Protein AF-A0A318A3H1-F1 (afdb_monomer_lite)

Radius of gyration: 13.88 Å; chains: 1; bounding box: 23×56×24 Å

Secondary structure (DSSP, 8-state):
---------------EEEEEEEEE-SSEEEEEETTS-EEEEE-SS---TTPEEETTEEE-------

Structure (mmCIF, N/CA/C/O backbone):
data_AF-A0A318A3H1-F1
#
_entry.id   AF-A0A318A3H1-F1
#
loop_
_atom_site.group_PDB
_atom_site.id
_atom_site.type_symbol
_atom_site.label_atom_id
_atom_site.label_alt_id
_atom_site.label_comp_id
_atom_site.label_asym_id
_atom_si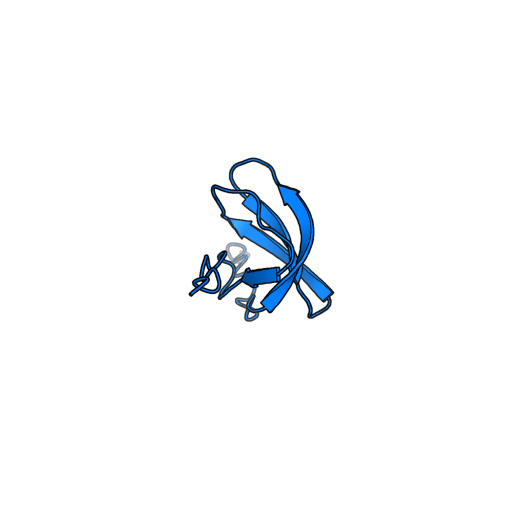te.label_entity_id
_atom_site.label_seq_id
_atom_site.pdbx_PDB_ins_code
_atom_site.Cartn_x
_atom_site.Cartn_y
_atom_site.Cartn_z
_atom_site.occupancy
_atom_site.B_iso_or_equiv
_atom_site.auth_seq_id
_atom_site.auth_comp_id
_atom_site.auth_asym_id
_atom_site.auth_atom_id
_atom_site.pdbx_PDB_model_num
ATOM 1 N N . MET A 1 1 ? -2.682 40.038 -3.088 1.00 39.12 1 MET A N 1
ATOM 2 C CA . MET A 1 1 ? -3.841 39.303 -3.639 1.00 39.12 1 MET A CA 1
ATOM 3 C C . MET A 1 1 ? -3.541 37.811 -3.564 1.00 39.12 1 MET A C 1
ATOM 5 O O . MET A 1 1 ? -2.530 37.391 -4.096 1.00 39.12 1 MET A O 1
ATOM 9 N N . PHE A 1 2 ? -4.372 37.092 -2.802 1.00 45.31 2 PHE A N 1
ATOM 10 C CA . PHE A 1 2 ? -4.501 35.636 -2.619 1.00 45.31 2 PHE A CA 1
ATOM 11 C C . PHE A 1 2 ? -3.233 34.767 -2.535 1.00 45.31 2 PHE A C 1
ATOM 13 O O . PHE A 1 2 ? -2.652 34.357 -3.533 1.00 45.31 2 PHE A O 1
ATOM 20 N N . ASN A 1 3 ? -2.911 34.446 -1.275 1.00 38.41 3 ASN A N 1
ATOM 21 C CA . ASN A 1 3 ? -2.009 33.406 -0.784 1.00 38.41 3 ASN A CA 1
ATOM 22 C C . ASN A 1 3 ? -1.792 32.248 -1.760 1.00 38.41 3 ASN A C 1
ATOM 24 O O . ASN A 1 3 ? -2.733 31.544 -2.139 1.00 38.41 3 ASN A O 1
ATOM 28 N N . THR A 1 4 ? -0.513 31.999 -2.044 1.00 46.16 4 THR A N 1
ATOM 29 C CA . THR A 1 4 ? 0.031 30.729 -2.517 1.00 46.16 4 THR A CA 1
ATOM 30 C C . THR A 1 4 ? -0.717 29.614 -1.806 1.00 46.16 4 THR A C 1
ATOM 32 O O . THR A 1 4 ? -0.690 29.538 -0.576 1.00 46.16 4 THR A O 1
ATOM 35 N N . ARG A 1 5 ? -1.458 28.809 -2.574 1.00 45.22 5 ARG A N 1
ATOM 36 C CA . ARG A 1 5 ? -2.206 27.650 -2.091 1.00 45.22 5 ARG A CA 1
ATOM 37 C C . ARG A 1 5 ? -1.213 26.709 -1.428 1.00 45.22 5 ARG A C 1
ATOM 39 O O . ARG A 1 5 ? -0.675 25.808 -2.061 1.00 45.22 5 ARG A O 1
ATOM 46 N N . ALA A 1 6 ? -0.967 26.935 -0.146 1.00 45.69 6 ALA A N 1
ATOM 47 C CA . ALA A 1 6 ? -0.404 25.959 0.740 1.00 45.69 6 ALA A CA 1
ATOM 48 C C . ALA A 1 6 ? -1.436 24.835 0.780 1.00 45.69 6 ALA A C 1
ATOM 50 O O . ALA A 1 6 ? -2.265 24.754 1.681 1.00 45.69 6 ALA A O 1
ATOM 51 N N . THR A 1 7 ? -1.357 23.920 -0.185 1.00 46.00 7 THR A N 1
ATOM 52 C CA . THR A 1 7 ? -1.754 22.530 0.005 1.00 46.00 7 THR A CA 1
ATOM 53 C C . THR A 1 7 ? -0.772 21.921 1.001 1.00 46.00 7 THR A C 1
ATOM 55 O O . THR A 1 7 ? -0.105 20.924 0.742 1.00 46.00 7 THR A O 1
ATOM 58 N N . LYS A 1 8 ? -0.697 22.531 2.188 1.00 41.75 8 LYS A N 1
ATOM 59 C CA . LYS A 1 8 ? -0.357 21.901 3.444 1.00 41.75 8 LYS A CA 1
ATOM 60 C C . LYS A 1 8 ? -1.543 20.984 3.708 1.00 41.75 8 LYS A C 1
ATOM 62 O O . LYS A 1 8 ? -2.389 21.270 4.547 1.00 41.75 8 LYS A O 1
ATOM 67 N N . LEU A 1 9 ? -1.659 19.945 2.868 1.00 46.97 9 LEU A N 1
ATOM 68 C CA . LEU A 1 9 ? -2.461 18.766 3.128 1.00 46.97 9 LEU A CA 1
ATOM 69 C C . LEU A 1 9 ? -2.106 18.434 4.555 1.00 46.97 9 LEU A C 1
ATOM 71 O O . LEU A 1 9 ? -0.949 18.130 4.852 1.00 46.97 9 LEU A O 1
ATOM 75 N N . MET A 1 10 ? -3.078 18.683 5.423 1.00 44.88 10 MET A N 1
ATOM 76 C CA . MET A 1 10 ? -3.001 18.432 6.838 1.00 44.88 10 MET A CA 1
ATOM 77 C C . MET A 1 10 ? -2.223 17.131 6.989 1.00 44.88 10 MET A C 1
ATOM 79 O O . MET A 1 10 ? -2.619 16.110 6.418 1.00 44.88 10 MET A O 1
ATOM 83 N N . LYS A 1 11 ? -1.085 17.190 7.691 1.00 47.66 11 LYS A N 1
ATOM 84 C CA . LYS A 1 11 ? -0.437 16.027 8.300 1.00 47.66 11 LYS A CA 1
ATOM 85 C C . LYS A 1 11 ? -1.434 15.440 9.316 1.00 47.66 11 LYS A C 1
ATOM 87 O O . LYS A 1 11 ? -1.179 15.409 10.512 1.00 47.66 11 LYS A O 1
ATOM 92 N N . ALA A 1 12 ? -2.631 15.059 8.866 1.00 50.56 12 ALA A N 1
ATOM 93 C CA . ALA A 1 12 ? -3.438 14.072 9.536 1.0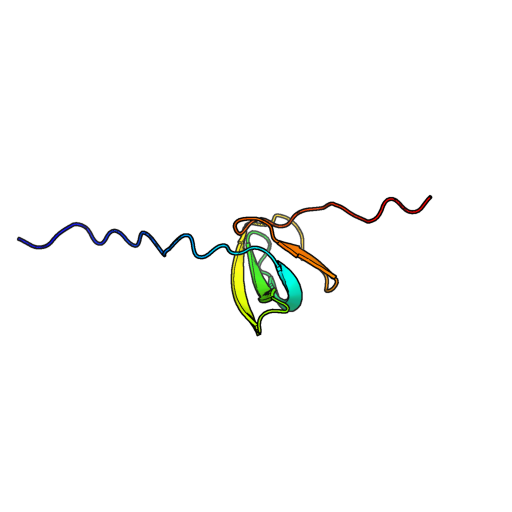0 50.56 12 ALA A CA 1
ATOM 94 C C . ALA A 1 12 ? -2.510 12.872 9.641 1.00 50.56 12 ALA A C 1
ATOM 96 O O . ALA A 1 12 ? -1.821 12.543 8.678 1.00 50.56 12 ALA A O 1
ATOM 97 N N . LYS A 1 13 ? -2.371 12.334 10.842 1.00 58.88 13 LYS A N 1
ATOM 98 C CA . LYS A 1 13 ? -1.459 11.243 11.156 1.00 58.88 13 LYS A CA 1
ATOM 99 C C . LYS A 1 13 ? -1.806 10.060 10.241 1.00 58.88 13 LYS A C 1
ATOM 101 O O . LYS A 1 13 ? -2.683 9.277 10.580 1.00 58.88 13 LYS A O 1
ATOM 106 N N . ARG A 1 14 ? -1.175 9.962 9.061 1.00 71.56 14 ARG A N 1
ATOM 107 C CA . ARG A 1 14 ? -1.412 8.919 8.042 1.00 71.56 14 ARG A CA 1
ATOM 108 C C . ARG A 1 14 ? -0.718 7.630 8.463 1.00 71.56 14 ARG A C 1
ATOM 110 O O . ARG A 1 14 ? 0.074 7.062 7.719 1.00 71.56 14 ARG A O 1
ATOM 117 N N . THR A 1 15 ? -0.976 7.232 9.699 1.00 82.69 15 THR A N 1
ATOM 118 C CA . THR A 1 15 ? -0.412 6.055 10.328 1.00 82.69 15 THR A CA 1
ATOM 119 C C . THR A 1 15 ? -1.531 5.050 10.508 1.00 82.69 15 THR A C 1
ATOM 121 O O . THR A 1 15 ? -2.582 5.371 11.060 1.00 82.69 15 THR A O 1
ATOM 124 N N . GLY A 1 16 ? -1.321 3.831 10.037 1.00 87.44 16 GLY A N 1
ATOM 125 C CA . GLY A 1 16 ? -2.302 2.769 10.158 1.00 87.44 16 GLY A CA 1
ATOM 126 C C . GLY A 1 16 ? -1.922 1.547 9.345 1.00 87.44 16 GLY A C 1
ATOM 127 O O . GLY A 1 16 ? -1.048 1.589 8.484 1.00 87.44 16 GLY A O 1
ATOM 128 N N . LYS A 1 17 ? -2.619 0.447 9.607 1.00 90.62 17 LYS A N 1
ATOM 129 C CA . LYS A 1 17 ? -2.413 -0.810 8.894 1.00 90.62 17 LYS A CA 1
ATOM 130 C C . LYS A 1 17 ? -3.126 -0.774 7.544 1.00 90.62 17 LYS A C 1
ATOM 132 O O . LYS A 1 17 ? -4.289 -0.373 7.475 1.00 90.62 17 LYS A O 1
ATOM 137 N N . VAL A 1 18 ? -2.464 -1.205 6.478 1.00 90.56 18 VAL A N 1
ATOM 138 C CA . VAL A 1 18 ? -3.051 -1.360 5.147 1.00 90.56 18 VAL A CA 1
ATOM 139 C C . VAL A 1 18 ? -4.096 -2.468 5.200 1.00 90.56 18 VAL A C 1
ATOM 141 O O . VAL A 1 18 ? -3.785 -3.631 5.449 1.00 90.56 18 VAL A O 1
ATOM 144 N N . ASN A 1 19 ? -5.347 -2.099 4.948 1.00 92.56 19 ASN A N 1
ATOM 145 C CA . ASN A 1 19 ? -6.473 -3.020 4.848 1.00 92.56 19 ASN A CA 1
ATOM 146 C C . ASN A 1 19 ? -6.752 -3.430 3.394 1.00 92.56 19 ASN A C 1
ATOM 148 O O . ASN A 1 19 ? -7.181 -4.546 3.132 1.00 92.56 19 ASN A O 1
ATOM 152 N N . ALA A 1 20 ? -6.512 -2.533 2.433 1.00 91.88 20 ALA A N 1
ATOM 153 C CA . ALA A 1 20 ? -6.654 -2.841 1.011 1.00 91.88 20 ALA A CA 1
ATOM 154 C C . ALA A 1 20 ? -5.720 -1.990 0.147 1.00 91.88 20 ALA A C 1
ATOM 156 O O . ALA A 1 20 ? -5.437 -0.836 0.470 1.00 91.88 20 ALA A O 1
ATOM 157 N N . VAL A 1 21 ? -5.306 -2.529 -0.999 1.00 91.06 21 VAL A N 1
ATOM 158 C CA . VAL A 1 21 ? -4.502 -1.816 -2.000 1.00 91.06 21 VAL A CA 1
ATOM 159 C C . VAL A 1 21 ? -5.384 -1.535 -3.206 1.00 91.06 21 VAL A C 1
ATOM 161 O O . VAL A 1 21 ? -5.839 -2.453 -3.879 1.00 91.06 21 VAL A O 1
ATOM 164 N N . ILE A 1 22 ? -5.650 -0.256 -3.455 1.00 93.81 22 ILE A N 1
ATOM 165 C CA . ILE A 1 22 ? -6.558 0.205 -4.512 1.00 93.81 22 ILE A CA 1
ATOM 166 C C . ILE A 1 22 ? -5.820 0.280 -5.850 1.00 93.81 22 ILE A C 1
ATOM 168 O O . ILE A 1 22 ? -6.384 -0.038 -6.890 1.00 93.81 22 ILE A O 1
ATOM 172 N N . GLY A 1 23 ? -4.556 0.704 -5.836 1.00 91.38 23 GLY A N 1
ATOM 173 C CA . GLY A 1 23 ? -3.746 0.802 -7.044 1.00 91.38 23 GLY A CA 1
ATOM 174 C C . GLY A 1 23 ? -2.284 1.063 -6.727 1.00 91.38 23 GLY A C 1
ATOM 175 O O . GLY A 1 23 ? -1.958 1.614 -5.679 1.00 91.38 23 GLY A O 1
ATOM 176 N N . TYR A 1 24 ? -1.407 0.665 -7.638 1.00 92.12 24 TYR A N 1
ATOM 177 C CA . TYR A 1 24 ? 0.032 0.865 -7.535 1.00 92.12 24 TYR A CA 1
ATOM 178 C C . TYR A 1 24 ? 0.588 1.116 -8.932 1.00 92.12 24 TYR A C 1
ATOM 180 O O . TYR A 1 24 ? 0.243 0.389 -9.861 1.00 92.12 24 TYR A O 1
ATOM 188 N N . ASN A 1 25 ? 1.406 2.157 -9.077 1.00 89.19 25 ASN A N 1
ATOM 189 C CA . ASN A 1 25 ? 1.939 2.591 -10.370 1.00 89.19 25 ASN A CA 1
ATOM 190 C C . ASN A 1 25 ? 3.469 2.454 -10.484 1.00 89.19 25 ASN A C 1
ATOM 192 O O . ASN A 1 25 ? 4.053 3.032 -11.393 1.00 89.19 25 ASN A O 1
ATOM 196 N N . GLY A 1 26 ? 4.130 1.755 -9.556 1.00 88.44 26 GLY A N 1
ATOM 197 C CA . GLY A 1 26 ? 5.594 1.6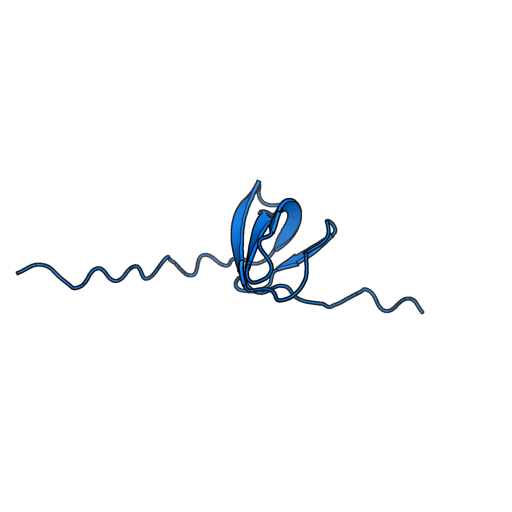36 -9.525 1.00 88.44 26 GLY A CA 1
ATOM 198 C C . GLY A 1 26 ? 6.294 2.639 -8.600 1.00 88.44 26 GLY A C 1
ATOM 199 O O . GLY A 1 26 ? 7.318 2.306 -8.015 1.00 88.44 26 GLY A O 1
ATOM 200 N N . GLN A 1 27 ? 5.734 3.840 -8.426 1.00 88.81 27 GLN A N 1
ATOM 201 C CA . GLN A 1 27 ? 6.340 4.926 -7.633 1.00 88.81 27 GLN A CA 1
ATOM 202 C C . GLN A 1 27 ? 5.543 5.267 -6.369 1.00 88.81 27 GLN A C 1
ATOM 204 O O . GLN A 1 27 ? 6.098 5.713 -5.365 1.00 88.81 27 GLN A O 1
ATOM 209 N N . SER A 1 28 ? 4.229 5.059 -6.425 1.00 88.44 28 SER A N 1
ATOM 210 C CA . SER A 1 28 ? 3.296 5.330 -5.342 1.00 88.44 28 SER A CA 1
ATOM 211 C C . SER A 1 28 ? 2.175 4.300 -5.343 1.00 88.44 28 SER A C 1
ATOM 213 O O . SER A 1 28 ? 1.741 3.798 -6.385 1.00 88.44 28 SER A O 1
ATOM 215 N N . ALA A 1 29 ? 1.649 4.025 -4.157 1.00 91.06 29 ALA A N 1
ATOM 2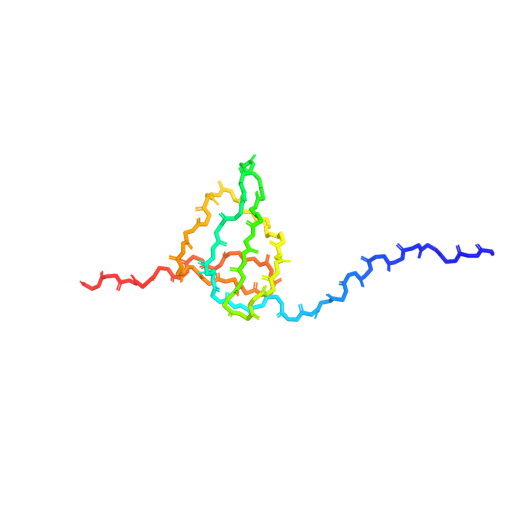16 C CA . ALA A 1 29 ? 0.497 3.167 -3.967 1.00 91.06 29 ALA A CA 1
ATOM 217 C C . ALA A 1 29 ? -0.657 3.943 -3.343 1.00 91.06 29 ALA A C 1
ATOM 219 O O . ALA A 1 29 ? -0.484 4.722 -2.408 1.00 91.06 29 ALA A O 1
ATOM 220 N N . ARG A 1 30 ? -1.865 3.700 -3.845 1.00 92.31 30 ARG A N 1
ATOM 221 C CA . ARG A 1 30 ? -3.104 4.124 -3.207 1.00 92.31 30 ARG A CA 1
ATOM 222 C C . ARG A 1 30 ? -3.615 2.972 -2.358 1.00 92.31 30 ARG A C 1
ATOM 224 O O . ARG A 1 30 ? -3.963 1.915 -2.886 1.00 92.31 30 ARG A O 1
ATOM 231 N N . VAL A 1 31 ? -3.688 3.192 -1.055 1.00 91.44 31 VAL A N 1
ATOM 232 C CA . VAL A 1 31 ? -4.094 2.185 -0.075 1.00 91.44 31 VAL A CA 1
ATOM 233 C C . VAL A 1 31 ? -5.262 2.683 0.763 1.00 91.44 31 VAL A C 1
ATOM 235 O O . VAL A 1 31 ? -5.478 3.885 0.921 1.00 91.44 31 VAL A O 1
ATOM 238 N N . ARG A 1 32 ? -6.035 1.740 1.295 1.00 92.00 32 ARG A N 1
ATOM 239 C CA . ARG A 1 32 ? -7.042 1.975 2.322 1.00 92.00 32 ARG A CA 1
ATOM 240 C C . ARG A 1 32 ? -6.493 1.479 3.650 1.00 92.00 32 ARG A C 1
ATOM 242 O O . ARG A 1 32 ? -6.144 0.305 3.758 1.00 92.00 32 ARG A O 1
ATOM 249 N N . LEU A 1 33 ? -6.435 2.357 4.640 1.00 89.44 33 LEU A N 1
ATOM 250 C CA . LEU A 1 33 ? -6.048 2.012 6.001 1.00 89.44 33 LEU A CA 1
ATOM 251 C C . LEU A 1 33 ? -7.188 1.287 6.729 1.00 89.44 33 LEU A C 1
ATOM 253 O O . LEU A 1 33 ? -8.351 1.356 6.320 1.00 89.44 33 LEU A O 1
ATOM 257 N N . SER A 1 34 ? -6.867 0.612 7.831 1.00 89.44 34 SER A N 1
ATOM 258 C CA . SER A 1 34 ? -7.835 -0.029 8.730 1.00 89.44 34 SER A CA 1
ATOM 259 C C . SER A 1 34 ? -8.833 0.960 9.337 1.00 89.44 34 SER A C 1
ATOM 261 O O . SER A 1 34 ? -9.971 0.584 9.595 1.00 89.44 34 SER A O 1
ATOM 263 N N . SER A 1 35 ? -8.455 2.236 9.470 1.00 85.56 35 SER A N 1
ATOM 264 C CA . SER A 1 35 ? -9.362 3.335 9.838 1.00 85.56 35 SER A CA 1
ATOM 265 C C . SER A 1 35 ? -10.451 3.606 8.789 1.00 85.56 35 SER A C 1
ATOM 267 O O . SER A 1 35 ? -11.384 4.362 9.038 1.00 85.56 35 SER A O 1
ATOM 269 N N . GLY A 1 36 ? -10.330 3.021 7.595 1.00 86.81 36 GLY A N 1
ATOM 270 C CA . GLY A 1 36 ? -11.198 3.266 6.450 1.00 86.81 36 GLY A CA 1
ATOM 271 C C . GLY A 1 36 ? -10.711 4.392 5.535 1.00 86.81 36 GLY A C 1
ATOM 272 O O . GLY A 1 36 ? -11.214 4.485 4.410 1.00 86.81 36 GLY A O 1
ATOM 273 N N . GLU A 1 37 ? -9.722 5.180 5.969 1.00 85.94 37 GLU A N 1
ATOM 274 C CA . GLU A 1 37 ? -9.135 6.290 5.214 1.00 85.94 37 GLU A CA 1
ATOM 275 C C . GLU A 1 37 ? -8.397 5.797 3.963 1.00 85.94 37 GLU A C 1
ATOM 277 O O . GLU A 1 37 ? -7.780 4.730 3.963 1.00 85.94 37 GLU A O 1
ATOM 282 N N . ARG A 1 38 ? -8.458 6.572 2.876 1.00 90.38 38 ARG A N 1
ATOM 283 C CA . ARG A 1 38 ? -7.749 6.282 1.625 1.00 90.38 38 ARG A CA 1
ATOM 284 C C . ARG A 1 38 ? -6.616 7.273 1.447 1.00 90.38 38 ARG A C 1
ATOM 286 O O . ARG A 1 38 ? -6.864 8.469 1.325 1.00 90.38 38 ARG A O 1
ATOM 293 N N . ILE A 1 39 ? -5.394 6.767 1.371 1.00 87.50 39 ILE A N 1
ATOM 294 C CA . ILE A 1 39 ? -4.195 7.591 1.244 1.00 87.50 39 ILE A CA 1
ATOM 295 C C . ILE 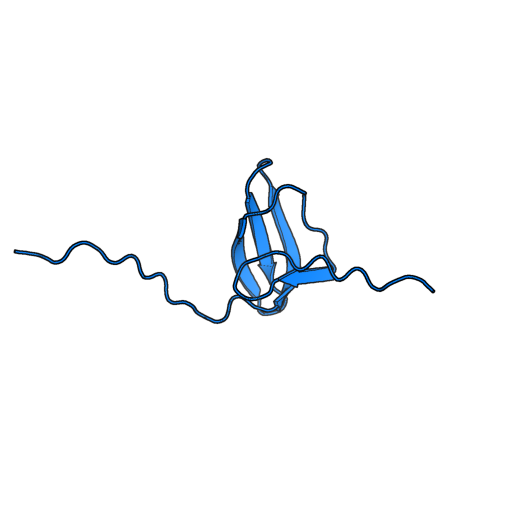A 1 39 ? -3.345 7.130 0.062 1.00 87.50 39 ILE A C 1
ATOM 297 O O . ILE A 1 39 ? -3.383 5.966 -0.341 1.00 87.50 39 ILE A O 1
ATOM 301 N N . CYS A 1 40 ? -2.580 8.062 -0.499 1.00 88.88 40 CYS A N 1
ATOM 302 C CA . CYS A 1 40 ? -1.495 7.749 -1.420 1.00 88.88 40 CYS A CA 1
ATOM 303 C C . CYS A 1 40 ? -0.181 7.812 -0.644 1.00 88.88 40 CYS A C 1
ATOM 305 O O . CYS A 1 40 ? 0.085 8.824 0.008 1.00 88.88 40 CYS A O 1
ATOM 307 N N . ILE A 1 41 ? 0.608 6.749 -0.737 1.00 87.19 41 ILE A N 1
ATOM 308 C CA . ILE A 1 41 ? 1.917 6.617 -0.102 1.00 87.19 41 ILE A CA 1
ATOM 309 C C . ILE A 1 41 ? 2.979 6.457 -1.197 1.00 87.19 41 ILE A C 1
ATOM 311 O O . ILE A 1 41 ? 2.740 5.703 -2.149 1.00 87.19 41 ILE A O 1
ATOM 315 N N . PRO A 1 42 ? 4.115 7.167 -1.124 1.00 87.31 42 PRO A N 1
ATOM 316 C CA . PRO A 1 42 ? 5.249 6.898 -1.994 1.00 87.31 42 PRO A CA 1
ATOM 317 C C . PRO A 1 42 ? 5.857 5.548 -1.606 1.00 87.31 42 PRO A C 1
ATOM 319 O O . PRO A 1 42 ? 6.071 5.264 -0.430 1.00 87.31 42 PRO A O 1
ATOM 322 N N . THR A 1 43 ? 6.088 4.685 -2.591 1.00 85.75 43 THR A N 1
ATOM 323 C CA . THR A 1 43 ? 6.733 3.389 -2.372 1.00 85.75 43 THR A CA 1
ATOM 324 C C . THR A 1 43 ? 7.263 2.831 -3.686 1.00 85.75 43 THR A C 1
ATOM 326 O O . THR A 1 43 ? 6.603 2.880 -4.724 1.00 85.75 43 THR A O 1
ATOM 329 N N . THR A 1 44 ? 8.458 2.259 -3.630 1.00 84.62 44 THR A N 1
ATOM 330 C CA . THR A 1 44 ? 9.119 1.597 -4.762 1.00 84.62 44 THR A CA 1
ATOM 331 C C . THR A 1 44 ? 8.653 0.160 -4.972 1.00 84.62 44 THR A C 1
ATOM 333 O O . THR A 1 44 ? 9.050 -0.475 -5.943 1.00 84.62 44 THR A O 1
ATOM 336 N N . HIS A 1 45 ? 7.804 -0.361 -4.088 1.00 86.25 45 HIS A N 1
ATOM 337 C CA . HIS A 1 45 ? 7.262 -1.712 -4.166 1.00 86.25 45 HIS A CA 1
ATOM 338 C C . HIS A 1 45 ? 5.770 -1.711 -3.839 1.00 86.25 45 HIS A C 1
ATOM 340 O O . HIS A 1 45 ? 5.256 -0.826 -3.152 1.00 86.25 45 HIS A O 1
ATOM 346 N N . ARG A 1 46 ? 5.050 -2.709 -4.354 1.00 85.38 46 ARG A N 1
ATOM 347 C CA . ARG A 1 46 ? 3.610 -2.829 -4.123 1.00 85.38 46 ARG A CA 1
ATOM 348 C C . ARG A 1 46 ? 3.362 -3.178 -2.646 1.00 85.38 46 ARG A C 1
ATOM 350 O O . ARG A 1 46 ? 3.810 -4.248 -2.238 1.00 85.38 46 ARG A O 1
ATOM 357 N N . PRO A 1 47 ? 2.632 -2.346 -1.877 1.00 87.00 47 PRO A N 1
ATOM 358 C CA . PRO A 1 47 ? 2.233 -2.697 -0.520 1.00 87.00 47 PRO A CA 1
ATOM 359 C C . PRO A 1 47 ? 1.377 -3.954 -0.536 1.00 87.00 47 PRO A C 1
ATOM 361 O O . PRO A 1 47 ? 0.672 -4.220 -1.518 1.00 87.00 47 PRO A O 1
ATOM 364 N N . VAL A 1 48 ? 1.368 -4.673 0.573 1.00 87.88 48 VAL A N 1
ATOM 365 C CA . VAL A 1 48 ? 0.471 -5.799 0.800 1.00 87.88 48 VAL A CA 1
ATOM 366 C C . VAL A 1 48 ? -0.487 -5.503 1.946 1.00 87.88 48 VAL A C 1
ATOM 368 O O . VAL A 1 48 ? -0.283 -4.621 2.781 1.00 87.88 48 VAL A O 1
ATOM 371 N N . ILE A 1 49 ? -1.605 -6.225 1.956 1.00 89.62 49 ILE A N 1
ATOM 372 C CA . ILE A 1 49 ? -2.551 -6.152 3.067 1.00 89.62 49 ILE A CA 1
ATOM 373 C C . ILE A 1 49 ? -1.831 -6.660 4.313 1.00 89.62 49 ILE A C 1
ATOM 375 O O . ILE A 1 49 ? -1.282 -7.758 4.311 1.00 89.62 49 ILE A O 1
ATOM 379 N N . GLY A 1 50 ? -1.859 -5.862 5.373 1.00 86.94 50 GLY A N 1
ATOM 380 C CA . GLY A 1 50 ? -1.142 -6.155 6.604 1.00 86.94 50 GLY A CA 1
ATOM 381 C C . GLY A 1 50 ? 0.059 -5.256 6.866 1.00 86.94 50 GLY A C 1
ATOM 382 O O . GLY A 1 50 ? 0.430 -5.135 8.034 1.00 86.94 50 GLY A O 1
ATOM 383 N N . ASP A 1 51 ? 0.589 -4.590 5.837 1.00 87.06 51 ASP A N 1
ATOM 384 C CA . ASP A 1 51 ? 1.689 -3.641 6.000 1.00 87.06 51 ASP A CA 1
ATOM 385 C C . ASP A 1 51 ? 1.276 -2.457 6.866 1.00 87.06 51 ASP A C 1
ATOM 387 O O . ASP A 1 51 ? 0.102 -2.078 6.937 1.00 87.06 51 ASP A O 1
ATOM 391 N N . TRP A 1 52 ? 2.257 -1.838 7.508 1.00 87.38 52 TRP A N 1
ATOM 392 C CA . TRP A 1 52 ? 2.043 -0.623 8.271 1.00 87.38 52 TRP A CA 1
ATOM 393 C C . TRP A 1 52 ? 2.428 0.593 7.451 1.00 87.38 52 TRP A C 1
ATOM 395 O O . TRP A 1 52 ? 3.484 0.637 6.836 1.00 87.38 52 TRP A O 1
ATOM 405 N N . VAL A 1 53 ? 1.575 1.609 7.470 1.00 87.12 53 VAL A N 1
ATOM 406 C CA . VAL A 1 53 ? 1.936 2.955 7.039 1.00 87.12 53 VAL A CA 1
ATOM 407 C C . VAL A 1 53 ? 2.219 3.769 8.289 1.00 87.12 53 VAL A C 1
ATOM 409 O O . VAL A 1 53 ? 1.440 3.713 9.242 1.00 87.12 53 VAL A O 1
ATOM 412 N N . VAL A 1 54 ? 3.309 4.527 8.288 1.00 83.62 54 VAL A N 1
ATOM 413 C CA . VAL A 1 54 ? 3.678 5.454 9.358 1.00 83.62 54 VAL A CA 1
ATOM 414 C C . VAL A 1 54 ? 3.966 6.803 8.720 1.00 83.62 54 VAL A C 1
ATOM 416 O O . VAL A 1 54 ? 4.744 6.894 7.781 1.00 83.62 54 VAL A O 1
ATOM 419 N N . GLU A 1 55 ? 3.263 7.845 9.169 1.00 81.38 55 GLU A N 1
ATOM 420 C CA . GLU A 1 55 ? 3.406 9.216 8.650 1.00 81.38 55 GLU A CA 1
ATOM 421 C C . GLU A 1 55 ? 3.235 9.360 7.122 1.00 81.38 55 GLU A C 1
ATOM 423 O O . GLU A 1 55 ? 3.622 10.366 6.530 1.00 81.38 55 GLU A O 1
ATOM 428 N N . GLY A 1 56 ? 2.553 8.405 6.485 1.00 76.81 56 GLY A N 1
ATOM 429 C CA . GLY A 1 56 ? 2.331 8.388 5.041 1.00 76.81 56 GLY A CA 1
ATOM 430 C C . GLY A 1 56 ? 3.391 7.637 4.236 1.00 76.81 56 GLY A C 1
ATOM 431 O O . GLY A 1 56 ? 3.303 7.657 3.012 1.00 76.81 56 GLY A O 1
ATOM 432 N N . GLU A 1 57 ? 4.329 6.951 4.885 1.00 79.69 57 GLU A N 1
ATOM 433 C CA . GLU A 1 57 ? 5.317 6.075 4.252 1.00 79.69 57 GLU A CA 1
ATOM 434 C C . GLU A 1 57 ? 5.070 4.613 4.627 1.00 79.69 57 GLU A C 1
ATOM 436 O O . GLU A 1 57 ? 4.582 4.309 5.718 1.00 79.69 57 GLU A O 1
ATOM 441 N N . LEU A 1 58 ? 5.368 3.697 3.703 1.00 81.69 58 LEU A N 1
ATOM 442 C CA . LEU A 1 58 ? 5.239 2.266 3.958 1.00 81.69 58 LEU A CA 1
ATOM 443 C C . LEU A 1 58 ? 6.379 1.814 4.879 1.00 81.69 58 LEU A C 1
ATOM 445 O O . LEU A 1 58 ? 7.549 1.875 4.504 1.00 81.69 58 LEU A O 1
ATOM 449 N N . SER A 1 59 ? 6.033 1.365 6.081 1.00 78.81 59 SER A N 1
ATOM 450 C CA . SER A 1 59 ? 6.973 0.767 7.018 1.00 78.81 59 SER A CA 1
ATOM 451 C C . SER A 1 59 ? 7.111 -0.720 6.713 1.00 78.81 59 SER A C 1
ATOM 453 O O . SER A 1 59 ? 6.184 -1.506 6.914 1.00 78.81 59 SER A O 1
ATOM 455 N N . ASN A 1 60 ? 8.300 -1.099 6.252 1.00 63.53 60 ASN A N 1
ATOM 456 C CA . ASN A 1 60 ? 8.684 -2.475 5.947 1.00 63.53 60 ASN A CA 1
ATOM 457 C C . ASN A 1 60 ? 9.119 -3.264 7.185 1.00 63.53 60 ASN A C 1
ATOM 459 O O . ASN A 1 60 ? 9.964 -4.155 7.076 1.00 63.53 60 ASN A O 1
ATOM 463 N N . GLU A 1 61 ? 8.556 -2.975 8.360 1.00 53.19 61 GLU A N 1
ATOM 464 C CA . GLU A 1 61 ? 8.655 -3.884 9.501 1.00 53.19 61 GLU A CA 1
ATOM 465 C C . GLU A 1 61 ? 7.850 -5.154 9.181 1.00 53.19 61 GLU A C 1
ATOM 467 O O . GLU A 1 61 ? 6.732 -5.382 9.641 1.00 53.19 61 GLU A O 1
ATOM 472 N N . GLN A 1 62 ? 8.431 -5.994 8.322 1.00 50.59 62 GLN A N 1
ATOM 473 C CA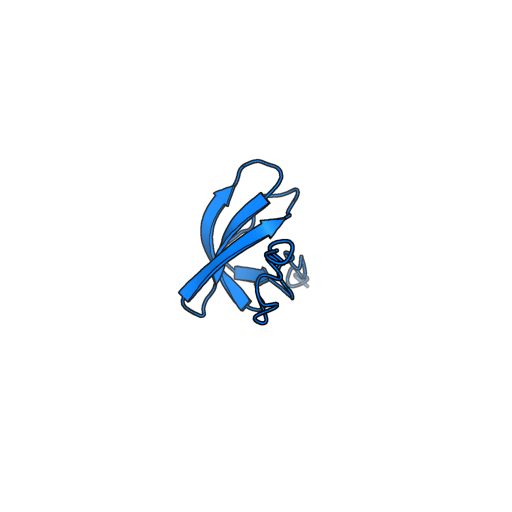 . GLN A 1 62 ? 8.076 -7.393 8.228 1.00 50.59 62 GLN A CA 1
ATOM 474 C C . GLN A 1 62 ? 8.161 -7.946 9.651 1.00 50.59 62 GLN A C 1
ATOM 476 O O . GLN A 1 62 ? 9.177 -7.719 10.320 1.00 50.59 62 GLN A O 1
ATOM 481 N N . PRO A 1 63 ? 7.158 -8.694 10.141 1.00 46.62 63 PRO A N 1
ATOM 482 C CA . PRO A 1 63 ? 7.399 -9.523 11.303 1.00 46.62 63 PRO A CA 1
ATOM 483 C C . PRO A 1 63 ? 8.554 -10.445 10.914 1.00 46.62 63 PRO A C 1
ATOM 485 O O . PRO A 1 63 ? 8.400 -11.282 10.021 1.00 46.62 63 PRO A O 1
ATOM 488 N N . ARG A 1 64 ? 9.732 -10.234 11.516 1.00 42.72 64 ARG A N 1
ATOM 489 C CA . ARG A 1 64 ? 10.859 -11.161 11.415 1.00 42.72 64 ARG A CA 1
ATOM 490 C C . ARG A 1 64 ? 10.295 -12.533 11.770 1.00 42.72 64 ARG A C 1
ATOM 492 O O . ARG A 1 64 ? 9.951 -12.773 12.925 1.00 42.72 64 ARG A O 1
ATOM 499 N N . LYS A 1 65 ? 10.107 -13.393 10.766 1.00 45.56 65 LYS A N 1
ATOM 500 C CA . LYS A 1 65 ? 9.838 -14.808 10.999 1.00 45.56 65 LYS A CA 1
ATOM 501 C C . LYS A 1 65 ? 11.100 -15.354 11.653 1.00 45.56 65 LYS A C 1
ATOM 503 O O . LYS A 1 65 ? 12.151 -15.377 11.017 1.00 45.56 65 LYS A O 1
ATOM 508 N N . ASN A 1 66 ? 10.964 -15.649 12.940 1.00 42.50 66 ASN A N 1
ATOM 509 C CA . ASN A 1 66 ? 11.901 -16.428 13.734 1.00 42.50 66 ASN A CA 1
ATOM 510 C C . ASN A 1 66 ? 12.002 -17.851 13.173 1.00 42.50 66 ASN A C 1
ATOM 512 O O . ASN A 1 66 ? 10.962 -18.338 12.664 1.00 42.50 66 ASN A O 1
#

Sequence (66 aa):
MFNTRATKLMKAKRTGKVNAVIGYNGQSARVRLSSGERICIPTTHRPVIGDWVVEGELSNEQPRKN

pLDDT: mean 75.06, std 19.1, range [38.41, 93.81]

Foldseek 3Di:
DDDDPPCVVPLPFPKAFFQAWPDDDQQWTWTQGPVRDTAIAGDNDRDDGGFIDGSRYTDPPDVPPD